Protein AF-A0A432HFD7-F1 (afdb_monomer_lite)

Sequence (162 aa):
MSRIAGKPQSGYTQLLEGSNLVTARTVDVDCHHKHCYHIAKAIRGMNAAAAVEYLEEVIAKKRAIPYTRRSRRGRGGNTMAGHRKGKMGPGRYPSKASKEFVKLINSAMDNARQRFDTPTEFIDESFSSRDAEARLRQMRRAGRRKKIDKTEIDRLAAALLV

pLDDT: mean 75.6, std 15.95, range [34.91, 96.94]

Structure (mmCIF, N/CA/C/O backbone):
data_AF-A0A432HFD7-F1
#
_entry.id   AF-A0A432HFD7-F1
#
loop_
_atom_site.group_PDB
_atom_site.id
_atom_site.type_symbol
_atom_site.label_atom_id
_atom_site.label_alt_id
_atom_site.label_comp_id
_atom_site.label_asym_id
_atom_site.label_entity_id
_atom_site.label_seq_id
_atom_site.pdbx_PDB_ins_code
_atom_site.Cartn_x
_atom_site.Cartn_y
_atom_site.Cartn_z
_atom_site.occupancy
_atom_site.B_iso_or_equiv
_atom_site.auth_seq_id
_atom_site.auth_comp_id
_atom_site.auth_asym_id
_atom_site.auth_atom_id
_atom_site.pdbx_PDB_model_num
ATOM 1 N N . MET A 1 1 ? 1.594 -11.648 20.851 1.00 48.06 1 MET A N 1
ATOM 2 C CA . MET A 1 1 ? 1.945 -10.335 21.442 1.00 48.06 1 MET A CA 1
ATOM 3 C C . MET A 1 1 ? 0.771 -9.382 21.278 1.00 48.06 1 MET A C 1
ATOM 5 O O . MET A 1 1 ? 0.357 -9.149 20.146 1.00 48.06 1 MET A O 1
ATOM 9 N N . SER A 1 2 ? 0.208 -8.867 22.371 1.00 51.91 2 SER A N 1
ATOM 10 C CA . SER A 1 2 ? -0.873 -7.874 22.330 1.00 51.91 2 SER A CA 1
ATOM 11 C C . SER A 1 2 ? -0.315 -6.509 21.915 1.00 51.91 2 SER A C 1
ATOM 13 O O . SE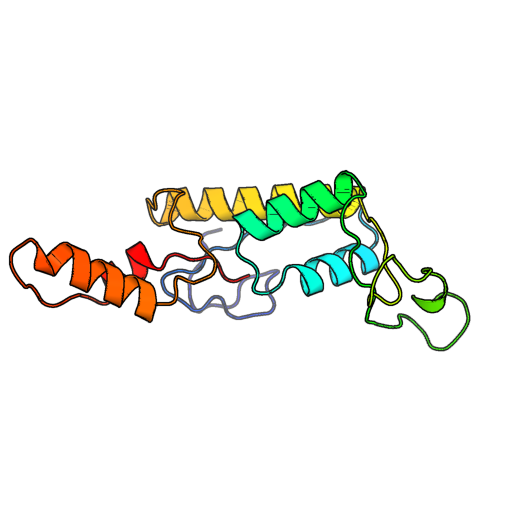R A 1 2 ? 0.565 -5.968 22.581 1.00 51.91 2 SER A O 1
ATOM 15 N N . ARG A 1 3 ? -0.801 -5.956 20.800 1.00 61.06 3 ARG A N 1
ATOM 16 C CA . ARG A 1 3 ? -0.379 -4.638 20.297 1.00 61.06 3 ARG A CA 1
ATOM 17 C C . ARG A 1 3 ? -1.045 -3.549 21.147 1.00 61.06 3 ARG A C 1
ATOM 19 O O . ARG A 1 3 ? -2.260 -3.395 21.066 1.00 61.06 3 ARG A O 1
ATOM 26 N N . ILE A 1 4 ? -0.268 -2.829 21.958 1.00 62.91 4 ILE A N 1
ATOM 27 C CA . ILE A 1 4 ? -0.750 -1.725 22.809 1.00 62.91 4 ILE A CA 1
ATOM 28 C C . ILE A 1 4 ? -0.601 -0.409 22.035 1.00 62.91 4 ILE A C 1
ATOM 30 O O . ILE A 1 4 ? 0.500 -0.092 21.580 1.00 62.91 4 ILE A O 1
ATOM 34 N N . ALA A 1 5 ? -1.695 0.342 21.886 1.00 63.06 5 ALA A N 1
ATOM 35 C CA . ALA A 1 5 ? -1.689 1.661 21.251 1.00 63.06 5 ALA A CA 1
ATOM 36 C C . ALA A 1 5 ? -0.834 2.661 22.052 1.00 63.06 5 ALA A C 1
ATOM 38 O O . ALA A 1 5 ? -0.786 2.595 23.281 1.00 63.06 5 ALA A O 1
ATOM 39 N N . GLY A 1 6 ? -0.135 3.568 21.365 1.00 65.38 6 GLY A N 1
ATOM 40 C CA . GLY A 1 6 ? 0.693 4.605 22.001 1.00 65.38 6 GLY A CA 1
ATOM 41 C C . GLY A 1 6 ? 2.024 4.129 22.604 1.00 65.38 6 GLY A C 1
ATOM 42 O O . GLY A 1 6 ? 2.764 4.939 23.151 1.00 65.38 6 GLY A O 1
ATOM 43 N N . LYS A 1 7 ? 2.372 2.839 22.497 1.00 72.62 7 LYS A N 1
ATOM 44 C CA . LYS A 1 7 ? 3.712 2.330 22.839 1.00 72.62 7 LYS A CA 1
ATOM 45 C C . LYS A 1 7 ? 4.499 1.986 21.570 1.00 72.62 7 LYS A C 1
ATOM 47 O O . LYS A 1 7 ? 3.892 1.476 20.623 1.00 72.62 7 LYS A O 1
ATOM 52 N N . PRO A 1 8 ? 5.832 2.190 21.545 1.00 73.00 8 PRO A N 1
ATOM 53 C CA . PRO A 1 8 ? 6.678 1.686 20.468 1.00 73.00 8 PRO A CA 1
ATOM 54 C C . PRO A 1 8 ? 6.459 0.183 20.282 1.00 73.00 8 PRO A C 1
ATOM 56 O O . PRO A 1 8 ? 6.459 -0.578 21.251 1.00 73.00 8 PRO A O 1
ATOM 59 N N . GLN A 1 9 ? 6.257 -0.248 19.039 1.00 75.81 9 GLN A N 1
ATOM 60 C CA . GLN A 1 9 ? 6.095 -1.659 18.703 1.00 75.81 9 GLN A CA 1
ATOM 61 C C . GLN A 1 9 ? 7.313 -2.144 17.927 1.00 75.81 9 GLN A C 1
ATOM 63 O O . GLN A 1 9 ? 7.756 -1.495 16.979 1.00 75.81 9 GLN A O 1
ATOM 68 N N . SER A 1 10 ? 7.833 -3.314 18.304 1.00 76.19 10 SER A N 1
ATOM 69 C CA . SER A 1 10 ? 8.959 -3.925 17.597 1.00 76.19 10 SER A CA 1
ATOM 70 C C . SER A 1 10 ? 8.626 -4.108 16.112 1.00 76.19 10 SER A C 1
ATOM 72 O O . SER A 1 10 ? 7.578 -4.651 15.753 1.00 76.19 10 SER A O 1
ATOM 74 N N . GLY A 1 11 ? 9.517 -3.626 15.244 1.00 76.75 11 GLY A N 1
ATOM 75 C CA . GLY A 1 11 ? 9.369 -3.710 13.792 1.00 76.75 11 GLY A CA 1
ATOM 76 C C . GLY A 1 11 ? 8.577 -2.578 13.131 1.00 76.75 11 GLY A C 1
ATOM 77 O O . GLY A 1 11 ? 8.480 -2.592 11.905 1.00 76.75 11 GLY A O 1
ATOM 78 N N . TYR A 1 12 ? 8.058 -1.605 13.887 1.00 81.19 12 TYR A N 1
ATOM 79 C CA . TYR A 1 12 ? 7.483 -0.368 13.351 1.00 81.19 12 TYR A CA 1
ATOM 80 C C . TYR A 1 12 ? 8.339 0.828 13.764 1.00 81.19 12 TYR A C 1
ATOM 82 O O . TYR A 1 12 ? 8.798 0.916 14.899 1.00 81.19 12 TYR A O 1
ATOM 90 N N . THR A 1 13 ? 8.570 1.747 12.829 1.00 80.50 13 THR A N 1
ATOM 91 C CA . THR A 1 13 ? 9.385 2.948 13.071 1.00 80.50 13 THR A CA 1
ATOM 92 C C . THR A 1 13 ? 8.566 4.132 13.575 1.00 80.50 13 THR A C 1
ATOM 94 O O . THR A 1 13 ? 9.118 5.012 14.226 1.00 80.50 13 THR A O 1
ATOM 97 N N . GLN A 1 14 ? 7.268 4.166 13.273 1.00 78.12 14 GLN A N 1
ATOM 98 C CA . GLN A 1 14 ? 6.344 5.196 13.741 1.00 78.12 14 GLN A CA 1
ATOM 99 C C . GLN A 1 14 ? 5.575 4.706 14.967 1.00 78.12 14 GLN A C 1
ATOM 101 O O . GLN A 1 14 ? 5.280 3.513 15.092 1.00 78.12 14 GLN A O 1
ATOM 106 N N . LEU A 1 15 ? 5.245 5.636 15.862 1.00 75.44 15 LEU A N 1
ATOM 107 C CA . LEU A 1 15 ? 4.357 5.355 16.981 1.00 75.44 15 LEU A CA 1
ATOM 108 C C . LEU A 1 15 ? 2.964 5.030 16.440 1.00 75.44 15 LEU A C 1
ATOM 110 O O . LEU A 1 15 ? 2.435 5.723 15.573 1.00 75.44 15 LEU A O 1
ATOM 114 N N . LEU A 1 16 ? 2.389 3.937 16.936 1.00 74.44 16 LEU A N 1
ATOM 115 C CA . LEU A 1 16 ? 1.055 3.497 16.549 1.00 74.44 16 LEU A CA 1
ATOM 116 C C . LEU A 1 16 ? 0.019 4.271 17.370 1.00 74.44 16 LEU A C 1
ATOM 118 O O . LEU A 1 16 ? -0.516 3.768 18.364 1.00 74.44 16 LEU A O 1
ATOM 122 N N . GLU A 1 17 ? -0.196 5.521 16.977 1.00 67.12 17 GLU A N 1
ATOM 123 C CA . GLU A 1 17 ? -1.127 6.458 17.599 1.00 67.12 17 GLU A CA 1
ATOM 124 C C . GLU A 1 17 ? -2.388 6.593 16.735 1.00 67.12 17 GLU A C 1
ATOM 126 O O . GLU A 1 17 ? -2.306 6.734 15.518 1.00 67.12 17 GLU A O 1
ATOM 131 N N . GLY A 1 18 ? -3.566 6.525 17.359 1.00 62.69 18 GLY A N 1
ATOM 132 C CA . GLY A 1 18 ? -4.855 6.662 16.676 1.00 62.69 18 GLY A CA 1
ATOM 133 C C . GLY A 1 18 ? -5.875 5.607 17.102 1.00 62.69 18 GLY A C 1
ATOM 134 O O . GLY A 1 18 ? -5.542 4.436 17.276 1.00 62.69 18 GLY A O 1
ATOM 135 N N . SER A 1 19 ? -7.132 6.029 17.263 1.00 64.31 19 SER A N 1
ATOM 136 C CA . SER A 1 19 ? -8.263 5.144 17.581 1.00 64.31 19 SER A CA 1
ATOM 137 C C . SER A 1 19 ? -8.570 4.165 16.446 1.00 64.31 19 SER A C 1
ATOM 139 O O . SER A 1 19 ? -8.892 3.010 16.708 1.00 64.31 19 SER A O 1
ATOM 141 N N . ASN A 1 20 ? -8.393 4.604 15.197 1.00 68.06 20 ASN A N 1
ATOM 142 C CA . ASN A 1 20 ? -8.767 3.864 13.988 1.00 68.06 20 ASN A CA 1
ATOM 143 C C . ASN A 1 20 ? -7.545 3.385 13.200 1.00 68.06 20 ASN A C 1
ATOM 145 O O . ASN A 1 20 ? -7.493 3.478 11.975 1.00 68.06 20 ASN A O 1
ATOM 149 N N . LEU A 1 21 ? -6.518 2.928 13.912 1.00 70.25 21 LEU A N 1
ATOM 150 C CA . LEU A 1 21 ? -5.286 2.464 13.293 1.00 70.25 21 LEU A CA 1
ATOM 151 C C . LEU A 1 21 ? -5.293 0.943 13.135 1.00 70.25 21 LEU A C 1
ATOM 153 O O . LEU A 1 21 ? -5.511 0.187 14.089 1.00 70.25 21 LEU A O 1
ATOM 157 N N . VAL A 1 22 ? -4.962 0.491 11.929 1.00 78.62 22 VAL A N 1
ATOM 158 C CA . VAL A 1 22 ? -4.753 -0.922 11.616 1.00 78.62 22 VAL A CA 1
ATOM 159 C C . VAL A 1 22 ? -3.343 -1.109 11.098 1.00 78.62 22 VAL A C 1
ATOM 161 O O . VAL A 1 22 ? -2.798 -0.264 10.396 1.00 78.62 22 VAL A O 1
ATOM 164 N N . THR A 1 23 ? -2.735 -2.231 11.468 1.00 79.25 23 THR A N 1
ATOM 165 C CA . THR A 1 23 ? -1.360 -2.539 11.094 1.00 79.25 23 THR A CA 1
ATOM 166 C C . THR A 1 23 ? -1.239 -3.937 10.523 1.00 79.25 23 THR A C 1
ATOM 168 O O . THR A 1 23 ? -1.811 -4.901 11.043 1.00 79.25 23 THR A O 1
ATOM 171 N N . ALA A 1 24 ? -0.431 -4.048 9.477 1.00 86.44 24 ALA A N 1
ATOM 172 C CA . ALA A 1 24 ? 0.014 -5.301 8.898 1.00 86.44 24 ALA A CA 1
ATOM 173 C C . ALA A 1 24 ? 1.512 -5.200 8.594 1.00 86.44 24 ALA A C 1
ATOM 175 O O . ALA A 1 24 ? 2.031 -4.120 8.303 1.00 86.44 24 ALA A O 1
ATOM 176 N N . ARG A 1 25 ? 2.217 -6.328 8.683 1.00 87.50 25 ARG A N 1
ATOM 177 C CA . ARG A 1 25 ? 3.654 -6.410 8.413 1.00 87.50 25 ARG A CA 1
ATOM 178 C C . ARG A 1 25 ? 3.979 -7.764 7.81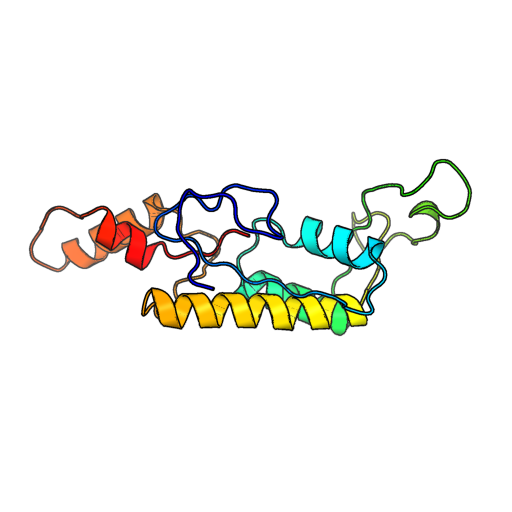3 1.00 87.50 25 ARG A C 1
ATOM 180 O O . ARG A 1 25 ? 3.573 -8.782 8.367 1.00 87.50 25 ARG A O 1
ATOM 187 N N . THR A 1 26 ? 4.796 -7.753 6.769 1.00 88.94 26 THR A N 1
ATOM 188 C CA . THR A 1 26 ? 5.433 -8.950 6.215 1.00 88.94 26 THR A CA 1
ATOM 189 C C . THR A 1 26 ? 6.940 -8.849 6.434 1.00 88.94 26 THR A C 1
ATOM 191 O O . THR A 1 26 ? 7.507 -7.758 6.355 1.00 88.94 26 THR A O 1
ATOM 194 N N . VAL A 1 27 ? 7.585 -9.970 6.741 1.00 89.62 27 VAL A N 1
ATOM 195 C CA . VAL A 1 27 ? 9.040 -10.087 6.926 1.00 89.62 27 VAL A CA 1
ATOM 196 C C . VAL A 1 27 ? 9.594 -11.173 6.016 1.00 89.62 27 VAL A C 1
ATOM 198 O O . VAL A 1 27 ? 8.828 -12.000 5.532 1.00 89.62 27 VAL A O 1
ATOM 201 N N . ASP A 1 28 ? 10.901 -11.123 5.757 1.00 90.50 28 ASP A N 1
ATOM 202 C CA . ASP A 1 28 ? 11.641 -12.141 4.996 1.00 90.50 28 ASP A CA 1
ATOM 203 C C . ASP A 1 28 ? 11.061 -12.434 3.603 1.00 90.50 28 ASP A C 1
ATOM 205 O O . ASP A 1 28 ? 11.114 -13.545 3.080 1.00 90.50 28 ASP A O 1
ATOM 209 N N . VAL A 1 29 ? 10.512 -11.393 2.972 1.00 92.31 29 VAL A N 1
ATOM 210 C CA . VAL A 1 29 ? 9.990 -11.470 1.609 1.00 92.31 29 VAL A CA 1
ATOM 211 C C . VAL A 1 29 ? 11.146 -11.450 0.619 1.00 92.31 29 VAL A C 1
ATOM 213 O O . VAL A 1 29 ? 11.943 -10.511 0.595 1.00 92.31 29 VAL A O 1
ATOM 216 N N . ASP A 1 30 ? 11.167 -12.429 -0.280 1.00 93.06 30 ASP A N 1
ATOM 217 C CA . ASP A 1 30 ? 12.091 -12.480 -1.411 1.00 93.06 30 ASP A CA 1
ATOM 218 C C . ASP A 1 30 ? 11.688 -11.461 -2.506 1.00 93.06 30 ASP A C 1
ATOM 220 O O . ASP A 1 30 ? 11.240 -11.799 -3.607 1.00 93.06 30 ASP A O 1
ATOM 224 N N . CYS A 1 31 ? 11.794 -10.166 -2.189 1.00 89.38 31 CYS A N 1
ATOM 225 C CA . CYS A 1 31 ? 11.632 -9.052 -3.120 1.00 89.38 31 CYS A CA 1
ATOM 226 C C . CYS A 1 31 ? 12.877 -8.167 -3.130 1.00 89.38 31 CYS A C 1
ATOM 228 O O . CYS A 1 31 ? 13.449 -7.832 -2.093 1.00 89.38 31 CYS A O 1
ATOM 230 N N . HIS A 1 32 ? 13.266 -7.678 -4.310 1.00 88.56 32 HIS A N 1
ATOM 231 C CA . HIS A 1 32 ? 14.309 -6.663 -4.366 1.00 88.56 32 HIS A CA 1
ATOM 232 C C . HIS A 1 32 ? 13.798 -5.368 -3.709 1.00 88.56 32 HIS A C 1
ATOM 234 O O . HIS A 1 32 ? 12.893 -4.706 -4.223 1.00 88.56 32 HIS A O 1
ATOM 240 N N . HIS A 1 33 ? 14.450 -4.944 -2.625 1.00 85.94 33 HIS A N 1
ATOM 241 C CA . HIS A 1 33 ? 14.042 -3.814 -1.778 1.00 85.94 33 HIS A CA 1
ATOM 242 C C . HIS A 1 33 ? 13.710 -2.511 -2.546 1.00 85.94 33 HIS A C 1
ATOM 244 O O . HIS A 1 33 ? 12.764 -1.806 -2.205 1.00 85.94 33 HIS A O 1
ATOM 250 N N . LYS A 1 34 ? 14.442 -2.188 -3.626 1.00 86.56 34 LYS A N 1
ATOM 251 C CA . LYS A 1 34 ? 14.151 -1.036 -4.512 1.00 86.56 34 LYS A CA 1
ATOM 252 C C . LYS A 1 34 ? 12.741 -1.057 -5.116 1.00 86.56 34 LYS A C 1
ATOM 254 O O . LYS A 1 34 ? 12.120 -0.002 -5.215 1.00 86.56 34 LYS A O 1
ATOM 259 N N . HIS A 1 35 ? 12.242 -2.220 -5.534 1.00 90.38 35 HIS A N 1
ATOM 260 C CA . HIS A 1 35 ? 10.880 -2.347 -6.058 1.00 90.38 35 HIS A CA 1
ATOM 261 C C . HIS A 1 35 ? 9.865 -2.065 -4.958 1.00 90.38 35 HIS A C 1
ATOM 263 O O . HIS A 1 35 ? 8.968 -1.248 -5.146 1.00 90.38 35 HIS A O 1
ATOM 269 N N . CYS A 1 36 ? 10.095 -2.670 -3.796 1.00 91.25 36 CYS A N 1
ATOM 270 C CA . CYS A 1 36 ? 9.256 -2.530 -2.618 1.00 91.25 36 CYS A CA 1
ATOM 271 C C . CYS A 1 36 ? 9.199 -1.054 -2.142 1.00 91.25 36 CYS A C 1
ATOM 273 O O . CYS A 1 36 ? 8.117 -0.542 -1.870 1.00 91.25 36 CYS A O 1
ATOM 275 N N . TYR A 1 37 ? 10.305 -0.298 -2.211 1.00 90.06 37 TYR A N 1
ATOM 276 C CA . TYR A 1 37 ? 10.317 1.153 -1.951 1.00 90.06 37 TYR A CA 1
ATOM 277 C C . TYR A 1 37 ? 9.460 1.968 -2.935 1.00 90.06 37 TYR A C 1
ATOM 279 O O . TYR A 1 37 ? 8.710 2.851 -2.522 1.00 90.06 37 TYR A O 1
ATOM 287 N N . HIS A 1 38 ? 9.588 1.715 -4.242 1.00 90.81 38 HIS A N 1
ATOM 288 C CA . HIS A 1 38 ? 8.842 2.477 -5.249 1.00 90.81 38 HIS A CA 1
ATOM 289 C C . HIS A 1 38 ? 7.350 2.170 -5.225 1.00 90.81 38 HIS A C 1
ATOM 291 O O . HIS A 1 38 ? 6.560 3.096 -5.380 1.00 90.81 38 HIS A O 1
ATOM 297 N N . ILE A 1 39 ? 6.981 0.912 -4.975 1.00 93.38 39 ILE A N 1
ATOM 298 C CA . ILE A 1 39 ? 5.591 0.522 -4.738 1.00 93.38 39 ILE A CA 1
ATOM 299 C C . ILE A 1 39 ? 5.046 1.271 -3.524 1.00 93.38 39 ILE A C 1
ATOM 301 O O . ILE A 1 39 ? 4.084 2.012 -3.673 1.00 93.38 39 ILE A O 1
ATOM 305 N N . ALA A 1 40 ? 5.709 1.161 -2.367 1.00 90.94 40 ALA A N 1
ATOM 306 C CA . ALA A 1 40 ? 5.267 1.811 -1.134 1.00 90.94 40 ALA A CA 1
ATOM 307 C C . ALA A 1 40 ? 5.119 3.331 -1.291 1.00 90.94 40 ALA A C 1
ATOM 309 O O . ALA A 1 40 ? 4.203 3.927 -0.740 1.00 90.94 40 ALA A O 1
ATOM 310 N N . LYS A 1 41 ? 6.005 3.975 -2.062 1.00 89.94 41 LYS A N 1
ATOM 311 C CA . LYS A 1 41 ? 5.891 5.406 -2.363 1.00 89.94 41 LYS A CA 1
ATOM 312 C C . LYS A 1 41 ? 4.714 5.720 -3.291 1.00 89.94 41 LYS A C 1
ATOM 314 O O . LYS A 1 41 ? 4.109 6.770 -3.123 1.00 89.94 41 LYS A O 1
ATOM 319 N N . ALA A 1 42 ? 4.442 4.868 -4.277 1.00 91.31 42 ALA A N 1
ATOM 320 C CA . ALA A 1 42 ? 3.367 5.081 -5.241 1.00 91.31 42 ALA A CA 1
ATOM 321 C C . ALA A 1 42 ? 1.984 4.916 -4.605 1.00 91.31 42 ALA A C 1
ATOM 323 O O . ALA A 1 42 ? 1.104 5.705 -4.913 1.00 91.31 42 ALA A O 1
ATOM 324 N N . ILE A 1 43 ? 1.818 3.939 -3.709 1.00 90.00 43 ILE A N 1
ATOM 325 C CA . ILE A 1 43 ? 0.530 3.648 -3.060 1.00 90.00 43 ILE A CA 1
ATOM 326 C C . ILE A 1 43 ? 0.274 4.463 -1.787 1.00 90.00 43 ILE A C 1
ATOM 328 O O . ILE A 1 43 ? -0.811 4.386 -1.225 1.00 90.00 43 ILE A O 1
ATOM 332 N N . ARG A 1 44 ? 1.264 5.218 -1.297 1.00 84.38 44 ARG A N 1
ATOM 333 C CA . ARG A 1 44 ? 1.121 6.015 -0.072 1.00 84.38 44 ARG A CA 1
ATOM 334 C C . ARG A 1 44 ? -0.003 7.033 -0.231 1.00 84.38 44 ARG A C 1
ATOM 336 O O . ARG A 1 44 ? 0.029 7.831 -1.168 1.00 84.38 44 ARG A O 1
ATOM 343 N N . GLY A 1 45 ? -0.933 7.045 0.719 1.00 79.12 45 GLY A N 1
ATOM 344 C CA . GLY A 1 45 ? -2.099 7.927 0.689 1.00 79.12 45 GLY A CA 1
ATOM 345 C C . GLY A 1 45 ? -3.176 7.525 -0.321 1.00 79.12 45 GLY A C 1
ATOM 346 O O . GLY A 1 45 ? -4.167 8.238 -0.440 1.00 79.12 45 GLY A O 1
ATOM 347 N N . MET A 1 46 ? -3.008 6.406 -1.034 1.00 81.69 46 MET A N 1
ATOM 348 C CA . MET A 1 46 ? -4.105 5.798 -1.778 1.00 81.69 46 MET A CA 1
ATOM 349 C C . MET A 1 46 ? -5.028 5.053 -0.820 1.00 81.69 46 MET A C 1
ATOM 351 O O . MET A 1 46 ? -4.618 4.538 0.220 1.00 81.69 46 MET A O 1
ATOM 355 N N . ASN A 1 47 ? -6.277 4.942 -1.237 1.00 80.00 47 ASN A N 1
ATOM 356 C CA . ASN A 1 47 ? -7.232 4.015 -0.667 1.00 80.00 47 ASN A CA 1
ATOM 357 C C . ASN A 1 47 ? -6.759 2.560 -0.860 1.00 80.00 47 ASN A C 1
ATOM 359 O O . ASN A 1 47 ? -6.203 2.228 -1.905 1.00 80.00 47 ASN A O 1
ATOM 363 N N . ALA A 1 48 ? -7.007 1.684 0.118 1.00 82.50 48 ALA A N 1
ATOM 364 C CA . ALA A 1 48 ? -6.676 0.264 0.036 1.00 82.50 48 ALA A CA 1
ATOM 365 C C . ALA A 1 48 ? -7.247 -0.426 -1.220 1.00 82.50 48 ALA A C 1
ATOM 367 O O . ALA A 1 48 ? -6.507 -1.144 -1.891 1.00 82.50 48 ALA A O 1
ATOM 368 N N . ALA A 1 49 ? -8.513 -0.180 -1.578 1.00 84.44 49 ALA A N 1
ATOM 369 C CA . ALA A 1 49 ? -9.139 -0.788 -2.757 1.00 84.44 49 ALA A CA 1
ATOM 370 C C . ALA A 1 49 ? -8.489 -0.295 -4.061 1.00 84.44 49 ALA A C 1
ATOM 372 O O . ALA A 1 49 ? -8.045 -1.102 -4.878 1.00 84.44 49 ALA A O 1
ATOM 373 N N . ALA A 1 50 ? -8.328 1.025 -4.198 1.00 84.56 50 ALA A N 1
ATOM 374 C CA . ALA A 1 50 ? -7.654 1.638 -5.343 1.00 84.56 50 ALA A CA 1
ATOM 375 C C . ALA A 1 50 ? -6.181 1.206 -5.450 1.00 84.56 50 ALA A C 1
ATOM 377 O O . ALA A 1 50 ? -5.656 1.003 -6.544 1.00 84.56 50 ALA A O 1
ATOM 378 N N . ALA A 1 51 ? -5.498 1.023 -4.317 1.00 88.69 51 ALA A N 1
ATOM 379 C CA . ALA A 1 51 ? -4.131 0.525 -4.278 1.00 88.69 51 ALA A CA 1
ATOM 380 C C . ALA A 1 51 ? -4.046 -0.930 -4.760 1.00 88.69 51 ALA A C 1
ATOM 382 O O . ALA A 1 51 ? -3.121 -1.259 -5.503 1.00 88.69 51 ALA A O 1
ATOM 383 N N . VAL A 1 52 ? -4.992 -1.795 -4.374 1.00 92.12 52 VAL A N 1
ATOM 384 C CA . VAL A 1 52 ? -5.064 -3.176 -4.878 1.00 92.12 52 VAL A CA 1
ATOM 385 C C . VAL A 1 52 ? -5.291 -3.175 -6.386 1.00 92.12 52 VAL A C 1
ATOM 387 O O . VAL A 1 52 ? -4.487 -3.771 -7.102 1.00 92.12 52 VAL A O 1
ATOM 390 N N . GLU A 1 53 ? -6.286 -2.434 -6.878 1.00 94.50 53 GLU A N 1
ATOM 391 C CA . GLU A 1 53 ? -6.570 -2.322 -8.315 1.00 94.50 53 GLU A CA 1
ATOM 392 C C . GLU A 1 53 ? -5.347 -1.804 -9.089 1.00 94.50 53 GLU A C 1
ATOM 394 O O . GLU A 1 53 ? -4.906 -2.411 -10.067 1.00 94.50 53 GLU A O 1
ATOM 399 N N . TYR A 1 54 ? -4.709 -0.738 -8.600 1.00 94.50 54 TYR A N 1
ATOM 400 C CA . TYR A 1 54 ? -3.485 -0.199 -9.188 1.00 94.50 54 TYR A CA 1
ATOM 401 C C . TYR A 1 54 ? -2.368 -1.251 -9.263 1.00 94.50 54 TYR A C 1
ATOM 403 O O . TYR A 1 54 ? -1.669 -1.361 -10.273 1.00 94.50 54 TYR A O 1
ATOM 411 N N . LEU A 1 55 ? -2.179 -2.050 -8.210 1.00 95.44 55 LEU A N 1
ATOM 412 C CA . LEU A 1 55 ? -1.160 -3.099 -8.185 1.00 95.44 55 LEU A CA 1
ATOM 413 C C . LEU A 1 55 ? -1.506 -4.279 -9.097 1.00 95.44 55 LEU A C 1
ATOM 415 O O . LEU A 1 55 ? -0.595 -4.847 -9.707 1.00 95.44 55 LEU A O 1
ATOM 419 N N . GLU A 1 56 ? -2.781 -4.624 -9.244 1.00 96.81 56 GLU A N 1
ATOM 420 C CA . GLU A 1 56 ? -3.256 -5.620 -10.206 1.00 96.81 56 GLU A CA 1
ATOM 421 C C . GLU A 1 56 ? -3.021 -5.162 -11.649 1.00 96.81 56 GLU A C 1
ATOM 423 O O . GLU A 1 56 ? -2.487 -5.919 -12.467 1.00 96.81 56 GLU A O 1
ATOM 428 N N . GLU A 1 57 ? -3.281 -3.892 -11.956 1.00 96.81 57 GLU A N 1
ATOM 429 C CA . GLU A 1 57 ? -2.941 -3.290 -13.247 1.00 96.81 57 GLU A CA 1
ATOM 430 C C . GLU A 1 57 ? -1.431 -3.302 -13.513 1.00 96.81 57 GLU A C 1
ATOM 432 O O . GLU A 1 57 ? -0.999 -3.507 -14.654 1.00 96.81 57 GLU A O 1
ATOM 437 N N . VAL A 1 58 ? -0.606 -3.109 -12.479 1.00 95.94 58 VAL A N 1
ATOM 438 C CA . VAL A 1 58 ? 0.858 -3.220 -12.578 1.00 95.94 58 VAL A CA 1
ATOM 439 C C . VAL A 1 58 ? 1.278 -4.658 -12.879 1.00 95.94 58 VAL A C 1
ATOM 441 O O . VAL A 1 58 ? 2.161 -4.870 -13.717 1.00 95.94 58 VAL A O 1
ATOM 444 N N . ILE A 1 59 ? 0.651 -5.650 -12.241 1.00 96.44 59 ILE A N 1
ATOM 445 C CA . ILE A 1 59 ? 0.892 -7.077 -12.508 1.00 96.44 59 ILE A CA 1
ATOM 446 C C . ILE A 1 59 ? 0.510 -7.415 -13.955 1.00 96.44 59 ILE A C 1
ATOM 448 O O . ILE A 1 59 ? 1.284 -8.081 -14.647 1.00 96.44 59 ILE A O 1
ATOM 452 N N . ALA A 1 60 ? -0.615 -6.880 -14.437 1.00 96.94 60 ALA A N 1
ATOM 453 C CA . ALA A 1 60 ? -1.077 -6.990 -15.821 1.00 96.94 60 ALA A CA 1
ATOM 454 C C . ALA A 1 60 ? -0.277 -6.127 -16.819 1.00 96.94 60 ALA A C 1
ATOM 456 O O . ALA A 1 60 ? -0.578 -6.121 -18.011 1.00 96.94 60 ALA A O 1
ATOM 457 N N . LYS A 1 61 ? 0.745 -5.394 -16.354 1.00 93.81 61 LYS A N 1
ATOM 458 C CA . LYS A 1 61 ? 1.586 -4.477 -17.144 1.00 93.81 61 LYS A CA 1
ATOM 459 C C . LYS A 1 61 ? 0.819 -3.339 -17.837 1.00 93.81 61 LYS A C 1
ATOM 461 O O . LYS A 1 61 ? 1.333 -2.737 -18.779 1.00 93.81 61 LYS A O 1
ATOM 466 N N . LYS A 1 62 ? -0.376 -2.998 -17.350 1.00 93.44 62 LYS A N 1
ATOM 467 C CA . LYS A 1 62 ? -1.207 -1.897 -17.863 1.00 93.44 62 LYS A CA 1
ATOM 468 C C . LYS A 1 62 ? -0.731 -0.547 -17.330 1.00 93.44 62 LYS A C 1
ATOM 470 O O . LYS A 1 62 ? -0.508 0.379 -18.109 1.00 93.44 62 LYS A O 1
ATOM 475 N N . ARG A 1 63 ? -0.481 -0.450 -16.019 1.00 92.44 63 ARG A N 1
ATOM 476 C CA . ARG A 1 63 ? 0.036 0.763 -15.361 1.00 92.44 63 ARG A CA 1
ATOM 477 C C . ARG A 1 63 ? 1.446 0.567 -14.827 1.00 92.44 63 ARG A C 1
ATOM 479 O O . ARG A 1 63 ? 1.759 -0.454 -14.229 1.00 92.44 63 ARG A O 1
ATOM 486 N N . ALA A 1 64 ? 2.328 1.529 -15.086 1.00 92.94 64 ALA A N 1
ATOM 487 C CA . ALA A 1 64 ? 3.711 1.472 -14.624 1.00 92.94 64 ALA A CA 1
ATOM 488 C C . ALA A 1 64 ? 3.871 2.175 -13.273 1.00 92.94 64 ALA A C 1
ATOM 490 O O . ALA A 1 64 ? 3.250 3.207 -13.018 1.00 92.94 64 ALA A O 1
ATOM 491 N N . ILE A 1 65 ? 4.772 1.647 -12.444 1.00 92.12 65 ILE A N 1
ATOM 492 C CA . ILE A 1 65 ? 5.179 2.292 -11.196 1.00 92.12 65 ILE A CA 1
ATOM 493 C C . ILE A 1 65 ? 6.305 3.283 -11.497 1.00 92.12 65 ILE A C 1
ATOM 495 O O . ILE A 1 65 ? 7.294 2.883 -12.127 1.00 92.12 65 ILE A O 1
ATOM 499 N N . PRO A 1 66 ? 6.199 4.546 -11.045 1.00 90.19 66 PRO A N 1
ATOM 500 C CA . PRO A 1 66 ? 7.210 5.571 -11.276 1.00 90.19 66 PRO A CA 1
ATOM 501 C C . PRO A 1 66 ? 8.444 5.370 -10.387 1.00 90.19 66 PRO A C 1
ATOM 503 O O . PRO A 1 66 ? 8.374 5.219 -9.166 1.00 90.19 66 PRO A O 1
ATOM 506 N N . TYR A 1 67 ? 9.623 5.393 -11.003 1.00 87.50 67 TYR A N 1
ATOM 507 C CA . TYR A 1 67 ? 10.904 5.106 -10.353 1.00 87.50 67 TYR A CA 1
ATOM 508 C C . TYR A 1 67 ? 11.642 6.413 -10.050 1.00 87.50 67 TYR A C 1
ATOM 510 O O . TYR A 1 67 ? 12.678 6.717 -10.635 1.00 87.50 67 TYR A O 1
ATOM 518 N N . THR A 1 68 ? 11.119 7.193 -9.099 1.00 78.00 68 THR A N 1
ATOM 519 C CA . THR A 1 68 ? 11.544 8.594 -8.878 1.00 78.00 68 THR A CA 1
ATOM 520 C C . THR A 1 68 ? 12.909 8.771 -8.198 1.00 78.00 68 THR A C 1
ATOM 522 O O . THR A 1 68 ? 13.566 9.788 -8.376 1.00 78.00 68 THR A O 1
ATOM 525 N N . ARG A 1 69 ? 13.334 7.829 -7.348 1.00 68.44 69 ARG A N 1
ATOM 526 C CA . ARG A 1 69 ? 14.560 7.952 -6.534 1.00 68.44 69 ARG A CA 1
ATOM 527 C C . ARG A 1 69 ? 15.749 7.347 -7.267 1.00 68.44 69 ARG A C 1
ATOM 529 O O . ARG A 1 69 ? 15.852 6.132 -7.350 1.00 68.44 69 ARG A O 1
ATOM 536 N N . ARG A 1 70 ? 16.709 8.160 -7.703 1.00 60.94 70 ARG A N 1
ATOM 537 C CA . ARG A 1 70 ? 17.962 7.651 -8.277 1.00 60.94 70 ARG A CA 1
ATOM 538 C C . ARG A 1 70 ? 18.745 6.868 -7.211 1.00 60.94 70 ARG A C 1
ATOM 540 O O . ARG A 1 70 ? 19.217 7.456 -6.247 1.00 60.94 70 ARG A O 1
ATOM 547 N N . SER A 1 71 ? 18.881 5.546 -7.364 1.00 55.81 71 SER A N 1
ATOM 548 C CA . SER A 1 71 ? 19.534 4.730 -6.326 1.00 55.81 71 SER A CA 1
ATOM 549 C C . SER A 1 71 ? 21.046 4.977 -6.181 1.00 55.81 71 SER A C 1
ATOM 551 O O . SER A 1 71 ? 21.581 4.629 -5.137 1.00 55.81 71 SER A O 1
ATOM 553 N N . ARG A 1 72 ? 21.735 5.521 -7.201 1.00 57.22 72 ARG A N 1
ATOM 554 C CA . ARG A 1 72 ? 23.163 5.914 -7.186 1.00 57.22 72 ARG A CA 1
ATOM 555 C C . ARG A 1 72 ? 23.451 7.000 -8.234 1.00 57.22 72 ARG A C 1
ATOM 557 O O . ARG A 1 72 ? 22.797 7.033 -9.277 1.00 57.22 72 ARG A O 1
ATOM 564 N N . ARG A 1 73 ? 24.445 7.861 -7.990 1.00 51.31 73 ARG A N 1
ATOM 565 C CA . ARG A 1 73 ? 25.072 8.714 -9.021 1.00 51.31 73 ARG A CA 1
ATOM 566 C C . ARG A 1 73 ? 25.987 7.794 -9.858 1.00 51.31 73 ARG A C 1
ATOM 568 O O . ARG A 1 73 ? 26.868 7.175 -9.280 1.00 51.31 73 ARG A O 1
ATOM 575 N N . GLY A 1 74 ? 25.731 7.624 -11.162 1.00 59.09 74 GLY A N 1
ATOM 576 C CA . GLY A 1 74 ? 26.499 6.723 -12.052 1.00 59.09 74 GLY A CA 1
ATOM 577 C C . GLY A 1 74 ? 25.696 5.563 -12.678 1.00 59.09 74 GLY A C 1
ATOM 578 O O . GLY A 1 74 ? 24.461 5.540 -12.608 1.00 59.09 74 GLY A O 1
ATOM 579 N N . ARG A 1 75 ? 26.394 4.605 -13.318 1.00 49.62 75 ARG A N 1
ATOM 580 C CA . ARG A 1 75 ? 25.802 3.394 -13.934 1.00 49.62 75 ARG A CA 1
ATOM 581 C C . ARG A 1 75 ? 25.183 2.489 -12.855 1.00 49.62 75 ARG A C 1
ATOM 583 O O . ARG A 1 75 ? 25.814 2.193 -11.848 1.00 49.62 75 ARG A O 1
ATOM 590 N N . GLY A 1 76 ? 23.933 2.058 -13.063 1.00 52.38 76 GLY A N 1
ATOM 591 C CA . GLY A 1 76 ? 23.224 1.113 -12.179 1.00 52.38 76 GLY A CA 1
ATOM 592 C C . GLY A 1 76 ? 22.136 1.707 -11.266 1.00 52.38 76 GLY A C 1
ATOM 593 O O . GLY A 1 76 ? 21.545 0.982 -10.461 1.00 52.38 76 GLY A O 1
ATOM 594 N N . GLY A 1 77 ? 21.843 3.008 -11.375 1.00 56.50 77 GLY A N 1
ATOM 595 C CA . GLY A 1 77 ? 20.643 3.623 -10.792 1.00 56.50 77 GLY A CA 1
ATOM 596 C C . GLY A 1 77 ? 19.395 3.458 -11.674 1.00 56.50 77 GLY A C 1
ATOM 597 O O . GLY A 1 77 ? 19.466 2.926 -12.780 1.00 56.50 77 GLY A O 1
ATOM 598 N N . ASN A 1 78 ? 18.250 3.982 -11.213 1.00 54.81 78 ASN A N 1
ATOM 599 C CA . ASN A 1 78 ? 16.969 4.072 -11.946 1.00 54.81 78 ASN A CA 1
ATOM 600 C C . ASN A 1 78 ? 17.084 4.659 -13.368 1.00 54.81 78 ASN A C 1
ATOM 602 O O . ASN A 1 78 ? 16.150 4.549 -14.149 1.00 54.81 78 ASN A O 1
ATOM 606 N N . THR A 1 79 ? 18.239 5.235 -13.699 1.00 49.78 79 THR A N 1
ATOM 607 C CA . THR A 1 79 ? 18.717 5.655 -15.017 1.00 49.78 79 THR A CA 1
ATOM 608 C C . THR A 1 79 ? 18.586 4.589 -16.115 1.00 49.78 79 THR A C 1
ATOM 610 O O . THR A 1 79 ? 18.513 4.951 -17.278 1.00 49.78 79 THR A O 1
ATOM 613 N N . MET A 1 80 ? 18.530 3.292 -15.775 1.00 57.50 80 MET A N 1
ATOM 614 C CA . MET A 1 80 ? 18.310 2.208 -16.756 1.00 57.50 80 MET A CA 1
ATOM 615 C C . MET A 1 80 ? 16.830 1.845 -16.959 1.00 57.50 80 MET A C 1
ATOM 617 O O . MET A 1 80 ? 16.512 0.940 -17.730 1.00 57.50 80 MET A O 1
ATOM 621 N N . ALA A 1 81 ? 15.901 2.454 -16.217 1.00 70.75 81 ALA A N 1
ATOM 622 C CA . ALA A 1 81 ? 14.482 2.278 -16.489 1.00 70.75 81 ALA A CA 1
ATOM 623 C C . ALA A 1 81 ? 14.083 3.249 -17.603 1.00 70.75 81 ALA A C 1
ATOM 625 O O . ALA A 1 81 ? 14.157 4.461 -17.424 1.00 70.75 81 ALA A O 1
ATOM 626 N N . GLY A 1 82 ? 13.668 2.701 -18.745 1.00 74.69 82 GLY A N 1
ATOM 627 C CA . GLY A 1 82 ? 13.153 3.502 -19.848 1.00 74.69 82 GLY A CA 1
ATOM 628 C C . GLY A 1 82 ? 11.929 4.317 -19.432 1.00 74.69 82 GLY A C 1
ATOM 629 O O . GLY A 1 82 ? 11.186 3.938 -18.514 1.00 74.69 82 GLY A O 1
ATOM 630 N N . HIS A 1 83 ? 11.730 5.437 -20.123 1.00 82.94 83 HIS A N 1
ATOM 631 C CA . HIS A 1 83 ? 10.505 6.215 -20.009 1.00 82.94 83 HIS A CA 1
ATOM 632 C C . HIS A 1 83 ? 9.294 5.364 -20.393 1.00 82.94 83 HIS A C 1
ATOM 634 O O . HIS A 1 83 ? 9.397 4.397 -21.156 1.00 82.94 83 HIS A O 1
ATOM 640 N N . ARG A 1 84 ? 8.140 5.700 -19.824 1.00 84.94 84 ARG A N 1
ATOM 641 C CA . ARG A 1 84 ? 6.880 5.011 -20.102 1.00 84.94 84 ARG A CA 1
ATOM 642 C C . ARG A 1 84 ? 5.929 5.941 -20.837 1.00 84.94 84 ARG A C 1
ATOM 644 O O . ARG A 1 84 ? 6.151 7.142 -20.918 1.00 84.94 84 ARG A O 1
ATOM 651 N N . LYS A 1 85 ? 4.888 5.353 -21.426 1.00 77.25 85 LYS A N 1
ATOM 652 C CA . LYS A 1 85 ? 3.907 6.083 -22.231 1.00 77.25 85 LYS A CA 1
ATOM 653 C C . LYS A 1 85 ? 3.294 7.235 -21.420 1.00 77.25 85 LYS A C 1
ATOM 655 O O . LYS A 1 85 ? 2.934 7.053 -20.258 1.00 77.25 85 LYS A O 1
ATOM 660 N N . GLY A 1 86 ? 3.147 8.397 -22.058 1.00 81.62 86 GLY A N 1
ATOM 661 C CA . GLY A 1 86 ? 2.577 9.609 -21.461 1.00 81.62 86 GLY A CA 1
ATOM 662 C C . GLY A 1 86 ? 3.629 10.532 -20.839 1.00 81.62 86 GLY A C 1
ATOM 663 O O . GLY A 1 86 ? 4.800 10.487 -21.196 1.00 81.62 86 GLY A O 1
ATOM 664 N N . LYS A 1 87 ? 3.214 11.369 -19.880 1.00 80.12 87 LYS A N 1
ATOM 665 C CA . LYS A 1 87 ? 4.094 12.309 -19.149 1.00 80.12 87 LYS A CA 1
ATOM 666 C C . LYS A 1 87 ? 4.970 11.619 -18.084 1.00 80.12 87 LYS A C 1
ATOM 668 O O . LYS A 1 87 ? 5.489 12.272 -17.182 1.00 80.12 87 LYS A O 1
ATOM 673 N N . MET A 1 88 ? 5.089 10.292 -18.140 1.00 81.88 88 MET A N 1
ATOM 674 C CA . MET A 1 88 ? 5.779 9.496 -17.132 1.00 81.88 88 MET A CA 1
ATOM 675 C C . MET A 1 88 ? 7.249 9.317 -17.508 1.00 81.88 88 MET A C 1
ATOM 677 O O . MET A 1 88 ? 7.577 8.815 -18.580 1.00 81.88 88 MET A O 1
ATOM 681 N N . GLY A 1 89 ? 8.138 9.686 -16.586 1.00 83.25 89 GLY A N 1
ATOM 682 C CA . GLY A 1 89 ? 9.567 9.402 -16.701 1.00 83.25 89 GLY A CA 1
ATOM 683 C C . GLY A 1 89 ? 9.886 7.906 -16.504 1.00 83.25 89 GLY A C 1
ATOM 684 O O . GLY A 1 89 ? 9.141 7.038 -16.961 1.00 83.25 89 GLY A O 1
ATOM 685 N N . PRO A 1 90 ? 10.993 7.550 -15.831 1.00 87.25 90 PRO A N 1
ATOM 686 C CA . PRO A 1 90 ? 11.390 6.153 -15.663 1.00 87.25 90 PRO A CA 1
ATOM 687 C C . PRO A 1 90 ? 10.327 5.351 -14.900 1.00 87.25 90 PRO A C 1
ATOM 689 O O . PRO A 1 90 ? 9.911 5.743 -13.806 1.00 87.25 90 PRO A O 1
ATOM 692 N N . GLY A 1 91 ? 9.931 4.194 -15.438 1.00 89.44 91 GLY A N 1
ATOM 693 C CA . GLY A 1 91 ? 8.937 3.327 -14.798 1.00 89.44 91 GLY A CA 1
ATOM 694 C C . GLY A 1 91 ? 9.103 1.837 -15.099 1.00 89.44 91 GLY A C 1
ATOM 695 O O . GLY A 1 91 ? 9.651 1.435 -16.133 1.00 89.44 91 GLY A O 1
ATOM 696 N N . ARG A 1 92 ? 8.628 0.981 -14.189 1.00 90.62 92 ARG A N 1
ATOM 697 C CA . ARG A 1 92 ? 8.673 -0.490 -14.323 1.00 90.62 92 ARG A CA 1
ATOM 698 C C . ARG A 1 92 ? 7.396 -1.155 -13.804 1.00 90.62 92 ARG A C 1
ATOM 700 O O . ARG A 1 92 ? 6.588 -0.522 -13.136 1.00 90.62 92 ARG A O 1
ATOM 707 N N . TYR A 1 93 ? 7.286 -2.455 -14.078 1.00 93.62 93 TYR A N 1
ATOM 708 C CA . TYR A 1 93 ? 6.188 -3.329 -13.660 1.00 93.62 93 TYR A CA 1
ATOM 709 C C . TYR A 1 93 ? 6.710 -4.446 -12.734 1.00 93.62 93 TYR A C 1
ATOM 711 O O . TYR A 1 93 ? 6.974 -5.557 -13.199 1.00 93.62 93 TYR A O 1
ATOM 719 N N . PRO A 1 94 ? 6.985 -4.160 -11.448 1.00 93.75 94 PRO A N 1
ATOM 720 C CA . PRO A 1 94 ? 7.555 -5.138 -10.520 1.00 93.75 94 PRO A CA 1
ATOM 721 C C . PRO A 1 94 ? 6.509 -6.156 -10.028 1.00 93.75 94 PRO A C 1
ATOM 723 O O . PRO A 1 94 ? 6.086 -6.113 -8.878 1.00 93.75 94 PRO A O 1
ATOM 726 N N . SER A 1 95 ? 6.129 -7.110 -10.880 1.00 95.38 95 SER A N 1
ATOM 727 C CA . SER A 1 95 ? 5.046 -8.072 -10.612 1.00 95.38 95 SER A CA 1
ATOM 728 C C . SER A 1 95 ? 5.209 -8.867 -9.308 1.00 95.38 95 SER A C 1
ATOM 730 O O . SER A 1 95 ? 4.251 -8.973 -8.547 1.00 95.38 95 SER A O 1
ATOM 732 N N . LYS A 1 96 ? 6.408 -9.396 -9.014 1.00 95.25 96 LYS A N 1
ATOM 733 C CA . LYS A 1 96 ? 6.674 -10.183 -7.791 1.00 95.25 96 LYS A CA 1
ATOM 734 C C . LYS A 1 96 ? 6.406 -9.368 -6.525 1.00 95.25 96 LYS A C 1
ATOM 736 O O . LYS A 1 96 ? 5.698 -9.824 -5.641 1.00 95.25 96 LYS A O 1
ATOM 741 N N . ALA A 1 97 ? 6.932 -8.145 -6.470 1.00 95.00 97 ALA A N 1
ATOM 742 C CA . ALA A 1 97 ? 6.734 -7.269 -5.324 1.00 95.00 97 ALA A CA 1
ATOM 743 C C . ALA A 1 97 ? 5.277 -6.793 -5.229 1.00 95.00 97 ALA A C 1
ATOM 745 O O . ALA A 1 97 ? 4.710 -6.826 -4.145 1.00 95.00 97 ALA A O 1
ATOM 746 N N . SER A 1 98 ? 4.639 -6.428 -6.347 1.00 96.50 98 SER A N 1
ATOM 747 C CA . SER A 1 98 ? 3.229 -6.015 -6.354 1.00 96.50 98 SER A CA 1
ATOM 748 C C . SER A 1 98 ? 2.300 -7.087 -5.773 1.00 96.50 98 SER A C 1
ATOM 750 O O . SER A 1 98 ? 1.439 -6.750 -4.969 1.00 96.50 98 SER A O 1
ATOM 752 N N . LYS A 1 99 ? 2.517 -8.372 -6.091 1.00 96.50 99 LYS A N 1
ATOM 753 C CA . LYS A 1 99 ? 1.742 -9.485 -5.506 1.00 96.50 99 LYS A CA 1
ATOM 754 C C . LYS A 1 99 ? 1.847 -9.538 -3.980 1.00 96.50 99 LYS A C 1
ATOM 756 O O . LYS A 1 99 ? 0.848 -9.760 -3.306 1.00 96.50 99 LYS A O 1
ATOM 761 N N . GLU A 1 100 ? 3.042 -9.321 -3.437 1.00 96.38 100 GLU A N 1
ATOM 762 C CA . GLU A 1 100 ? 3.260 -9.323 -1.986 1.00 96.38 100 GLU A CA 1
ATOM 763 C C . GLU A 1 100 ? 2.614 -8.112 -1.302 1.00 96.38 100 GLU A C 1
ATOM 765 O O . GLU A 1 100 ? 2.052 -8.244 -0.217 1.00 96.38 100 GLU A O 1
ATOM 770 N N . PHE A 1 101 ? 2.603 -6.948 -1.959 1.00 94.25 101 PHE A N 1
ATOM 771 C CA . PHE A 1 101 ? 1.873 -5.780 -1.459 1.00 94.25 101 PHE A CA 1
ATOM 772 C C . PHE A 1 101 ? 0.355 -5.987 -1.470 1.00 94.25 101 PHE A C 1
ATOM 774 O O . PHE A 1 101 ? -0.291 -5.613 -0.498 1.00 94.25 101 PHE A O 1
ATOM 781 N N . VAL A 1 102 ? -0.214 -6.623 -2.500 1.00 94.81 102 VAL A N 1
ATOM 782 C CA . VAL A 1 102 ? -1.653 -6.956 -2.526 1.00 94.81 102 VAL A CA 1
ATOM 783 C C . VAL A 1 102 ? -2.023 -7.853 -1.342 1.00 94.81 102 VAL A C 1
ATOM 785 O O . VAL A 1 102 ? -2.965 -7.552 -0.614 1.00 94.81 102 VAL A O 1
ATOM 788 N N . LYS A 1 103 ? -1.235 -8.905 -1.074 1.00 94.75 103 LYS A N 1
ATOM 789 C CA . LYS A 1 103 ? -1.438 -9.767 0.106 1.00 94.75 103 LYS A CA 1
ATOM 790 C C . LYS A 1 103 ? -1.372 -8.977 1.418 1.00 94.75 103 LYS A C 1
ATOM 792 O O . LYS A 1 103 ? -2.200 -9.183 2.301 1.00 94.75 103 LYS A O 1
ATOM 797 N N . LEU A 1 104 ? -0.395 -8.076 1.544 1.00 91.31 104 LEU A N 1
ATOM 798 C CA . LEU A 1 104 ? -0.218 -7.240 2.733 1.00 91.31 104 LEU A CA 1
ATOM 799 C C . LEU A 1 104 ? -1.410 -6.295 2.954 1.00 91.31 104 LEU A C 1
ATOM 801 O O . LEU A 1 104 ? -1.877 -6.171 4.085 1.00 91.31 104 LEU A O 1
ATOM 805 N N . ILE A 1 105 ? -1.909 -5.657 1.891 1.00 90.44 105 ILE A N 1
ATOM 806 C CA . ILE A 1 105 ? -3.066 -4.753 1.955 1.00 90.44 105 ILE A CA 1
ATOM 807 C C . ILE A 1 105 ? -4.326 -5.533 2.334 1.00 90.44 105 ILE A C 1
ATOM 809 O O . ILE A 1 105 ? -5.025 -5.123 3.255 1.00 90.44 105 ILE A O 1
ATOM 813 N N . ASN A 1 106 ? -4.568 -6.693 1.720 1.00 90.50 106 ASN A N 1
ATOM 814 C CA . ASN A 1 106 ? -5.712 -7.541 2.068 1.00 90.50 106 ASN A CA 1
ATOM 815 C C . ASN A 1 106 ? -5.661 -7.982 3.538 1.00 90.50 106 ASN A C 1
ATOM 817 O O . ASN A 1 106 ? -6.659 -7.886 4.243 1.00 90.50 106 ASN A O 1
ATOM 821 N N . SER A 1 107 ? -4.478 -8.348 4.047 1.00 88.31 107 SER A N 1
ATOM 822 C CA . SER A 1 107 ? -4.306 -8.649 5.473 1.00 88.31 107 SER A CA 1
ATOM 823 C C . SER A 1 107 ? -4.607 -7.442 6.370 1.00 88.31 107 SER A C 1
ATOM 825 O O . SER A 1 107 ? -5.212 -7.598 7.431 1.00 88.31 107 SER A O 1
ATOM 827 N N . ALA A 1 108 ? -4.216 -6.229 5.966 1.00 86.31 108 ALA A N 1
ATOM 828 C CA . ALA A 1 108 ? -4.575 -5.012 6.691 1.00 86.31 108 ALA A CA 1
ATOM 829 C C . ALA A 1 108 ? -6.092 -4.766 6.667 1.00 86.31 108 ALA A C 1
ATOM 831 O O . ALA A 1 108 ? -6.662 -4.435 7.703 1.00 86.31 108 ALA A O 1
ATOM 832 N N . MET A 1 109 ? -6.753 -4.981 5.529 1.00 85.56 109 MET A N 1
ATOM 833 C CA . MET A 1 109 ? -8.208 -4.859 5.405 1.00 85.56 109 MET A CA 1
ATOM 834 C C . MET A 1 109 ? -8.941 -5.875 6.287 1.00 85.56 109 MET A C 1
ATOM 836 O O . MET A 1 109 ? -9.877 -5.504 6.990 1.00 85.56 109 MET A O 1
ATOM 840 N N . ASP A 1 110 ? -8.489 -7.127 6.333 1.00 85.94 110 ASP A N 1
ATOM 841 C CA . ASP A 1 110 ? -9.094 -8.152 7.189 1.00 85.94 110 ASP A CA 1
ATOM 842 C C . ASP A 1 110 ? -8.906 -7.840 8.679 1.00 85.94 110 ASP A C 1
ATOM 844 O O . ASP A 1 110 ? -9.846 -7.958 9.465 1.00 85.94 110 ASP A O 1
ATOM 848 N N . ASN A 1 111 ? -7.730 -7.335 9.068 1.00 84.44 111 ASN A N 1
ATOM 849 C CA . ASN A 1 111 ? -7.499 -6.845 10.429 1.00 84.44 111 ASN A CA 1
ATOM 850 C C . ASN A 1 111 ? -8.413 -5.656 10.776 1.00 84.44 111 ASN A C 1
ATOM 852 O O . ASN A 1 111 ? -8.797 -5.501 11.935 1.00 84.44 111 ASN A O 1
ATOM 856 N N . ALA A 1 112 ? -8.744 -4.808 9.797 1.00 79.88 112 ALA A N 1
ATOM 857 C CA . ALA A 1 112 ? -9.662 -3.689 9.981 1.00 79.88 112 ALA A CA 1
ATOM 858 C C . ALA A 1 112 ? -11.089 -4.185 10.221 1.00 79.88 112 ALA A C 1
ATOM 860 O O . ALA A 1 112 ? -11.700 -3.800 11.218 1.00 79.88 112 ALA A O 1
ATOM 861 N N . ARG A 1 113 ? -11.565 -5.103 9.367 1.00 79.94 113 ARG A N 1
ATOM 862 C CA . ARG A 1 113 ? -12.885 -5.743 9.487 1.00 79.94 113 ARG A CA 1
ATOM 863 C C . ARG A 1 113 ? -13.061 -6.386 10.861 1.00 79.94 113 ARG A C 1
ATOM 865 O O . ARG A 1 113 ? -14.048 -6.129 11.535 1.00 79.94 113 ARG A O 1
ATOM 872 N N . GLN A 1 114 ? -12.064 -7.145 11.318 1.00 82.19 114 GLN A N 1
ATOM 873 C CA . GLN A 1 114 ? -12.106 -7.812 12.625 1.00 82.19 114 GLN A CA 1
ATOM 874 C C . GLN A 1 114 ? -12.113 -6.843 13.815 1.00 82.19 114 GLN A C 1
ATOM 876 O O . GLN A 1 114 ? -12.689 -7.158 14.852 1.00 82.19 114 GLN A O 1
ATOM 881 N N . ARG A 1 115 ? -11.435 -5.693 13.710 1.00 77.12 115 ARG A N 1
ATOM 882 C CA . ARG A 1 115 ? -11.306 -4.738 14.824 1.00 77.12 115 ARG A CA 1
ATOM 883 C C . ARG A 1 115 ? -12.471 -3.767 14.934 1.00 77.12 115 ARG A C 1
ATOM 885 O O . ARG A 1 115 ? -12.793 -3.360 16.046 1.00 77.12 115 ARG A O 1
ATOM 892 N N . PHE A 1 116 ? -13.037 -3.354 13.804 1.00 71.38 116 PHE A N 1
ATOM 893 C CA . PHE A 1 116 ? -13.970 -2.230 13.751 1.00 71.38 116 PHE A CA 1
ATOM 894 C C . PHE A 1 116 ? -15.363 -2.594 13.231 1.00 71.38 116 PHE A C 1
ATOM 896 O O . PHE A 1 116 ? -16.217 -1.714 13.229 1.00 71.38 116 PHE A O 1
ATOM 903 N N . ASP A 1 117 ? -15.604 -3.849 12.829 1.00 66.88 117 ASP A N 1
ATOM 904 C CA . ASP A 1 117 ? -16.890 -4.3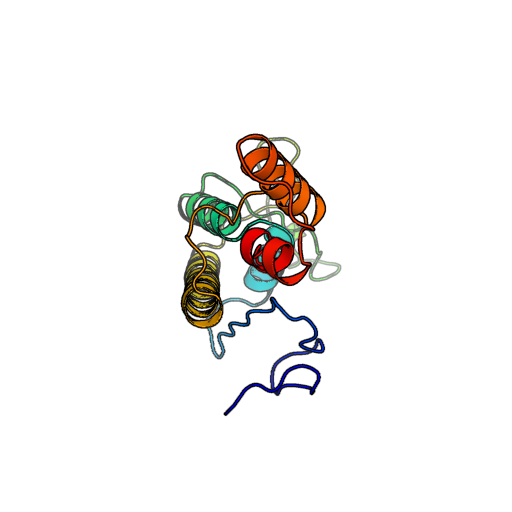15 12.278 1.00 66.88 117 ASP A CA 1
ATOM 905 C C . ASP A 1 117 ? -17.404 -3.405 11.142 1.00 66.88 117 ASP A C 1
ATOM 907 O O . ASP A 1 117 ? -18.579 -3.055 11.043 1.00 66.88 117 ASP A O 1
ATOM 911 N N . THR A 1 118 ? -16.474 -2.921 10.311 1.00 55.69 118 THR A N 1
ATOM 912 C CA . THR A 1 118 ? -16.759 -1.938 9.263 1.00 55.69 118 THR A CA 1
ATOM 913 C C . THR A 1 118 ? -17.185 -2.627 7.962 1.00 55.69 118 THR A C 1
ATOM 915 O O . THR A 1 118 ? -16.465 -3.506 7.470 1.00 55.69 118 THR A O 1
ATOM 918 N N . PRO A 1 119 ? -18.317 -2.228 7.344 1.00 48.72 119 PRO A N 1
ATOM 919 C CA . PRO A 1 119 ? -18.688 -2.719 6.023 1.00 48.72 119 PRO A CA 1
ATOM 920 C C . PRO A 1 119 ? -17.698 -2.221 4.960 1.00 48.72 119 PRO A C 1
ATOM 922 O O . PRO A 1 119 ? -17.206 -1.093 5.004 1.00 48.72 119 PRO A O 1
ATOM 925 N N . THR A 1 120 ? -17.411 -3.081 3.982 1.00 47.44 120 THR 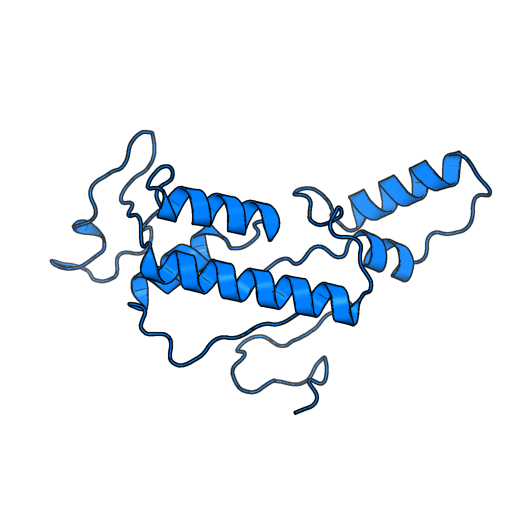A N 1
ATOM 926 C CA . THR A 1 120 ? -16.366 -2.933 2.950 1.00 47.44 120 THR A CA 1
ATOM 927 C C . THR A 1 120 ? -16.490 -1.721 2.031 1.00 47.44 120 THR A C 1
ATOM 929 O O . THR A 1 120 ? -15.549 -1.409 1.310 1.00 47.44 120 THR A O 1
ATOM 932 N N . GLU A 1 121 ? -17.630 -1.044 2.056 1.00 47.25 121 GLU A N 1
ATOM 933 C CA . GLU A 1 121 ? -18.018 0.015 1.121 1.00 47.25 121 GLU 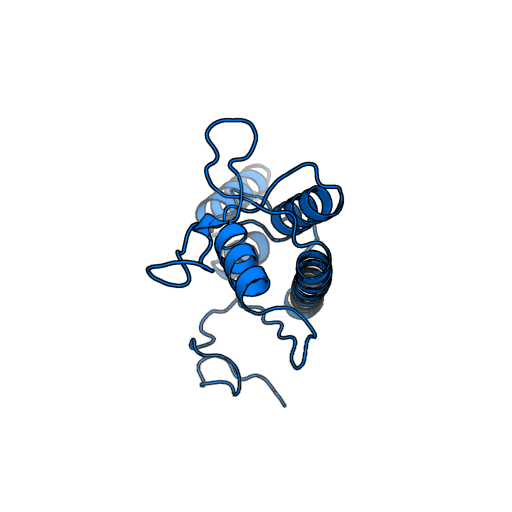A CA 1
ATOM 934 C C . GLU A 1 121 ? -17.465 1.408 1.492 1.00 47.25 121 GLU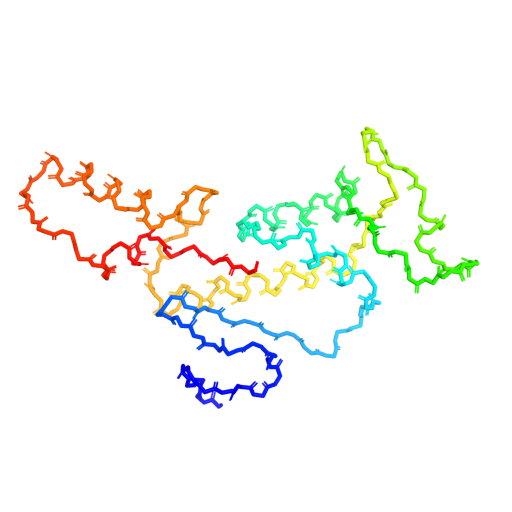 A C 1
ATOM 936 O O . GLU A 1 121 ? -17.629 2.352 0.727 1.00 47.25 121 GLU A O 1
ATOM 941 N N . PHE A 1 122 ? -16.805 1.557 2.650 1.00 44.03 122 PHE A N 1
ATOM 942 C CA . PHE A 1 122 ? -16.382 2.865 3.193 1.00 44.03 122 PHE A CA 1
ATOM 943 C C . PHE A 1 122 ? -14.907 3.221 2.994 1.00 44.03 122 PHE A C 1
ATOM 945 O O . PHE A 1 122 ? -14.452 4.274 3.442 1.00 44.03 122 PHE A O 1
ATOM 952 N N . ILE A 1 123 ? -14.154 2.384 2.288 1.00 45.88 123 ILE A N 1
ATOM 953 C CA . ILE A 1 123 ? -12.816 2.747 1.836 1.00 45.88 123 ILE A CA 1
ATOM 954 C C . ILE A 1 123 ? -13.022 3.389 0.464 1.00 45.88 123 ILE A C 1
ATOM 956 O O . ILE A 1 123 ? -13.005 2.695 -0.548 1.00 45.88 123 ILE A O 1
ATOM 960 N N . ASP A 1 124 ? -13.313 4.692 0.432 1.00 37.41 124 ASP A N 1
ATOM 961 C CA . ASP A 1 124 ? -13.455 5.481 -0.800 1.00 37.41 124 ASP A CA 1
ATOM 962 C C . ASP A 1 124 ? -12.660 6.794 -0.691 1.00 37.41 124 ASP A C 1
ATOM 964 O O . ASP A 1 124 ? -12.474 7.332 0.404 1.00 37.41 124 ASP A O 1
ATOM 968 N N . GLU A 1 125 ? -12.153 7.287 -1.820 1.00 41.00 125 GLU A N 1
ATOM 969 C CA . GLU A 1 125 ? -11.062 8.274 -1.958 1.00 41.00 125 GLU A CA 1
ATOM 970 C C . GLU A 1 125 ? -11.340 9.668 -1.352 1.00 41.00 125 GLU A C 1
ATOM 972 O O . GLU A 1 125 ? -10.461 10.532 -1.347 1.00 41.00 125 GLU A O 1
ATOM 977 N N . SER A 1 126 ? -12.533 9.892 -0.798 1.00 42.12 126 SER A N 1
ATOM 978 C CA . SER A 1 126 ? -12.955 11.167 -0.217 1.00 42.12 126 SER A CA 1
ATOM 979 C C . SER A 1 126 ? -13.354 11.108 1.260 1.00 42.12 126 SER A C 1
ATOM 981 O O . SER A 1 126 ? -13.566 12.169 1.844 1.00 42.12 126 SER A O 1
ATOM 983 N N . PHE A 1 127 ? -13.415 9.933 1.908 1.00 48.66 127 PHE A N 1
ATOM 984 C CA . PHE A 1 127 ? -13.911 9.795 3.290 1.00 48.66 127 PHE A CA 1
ATOM 985 C C . PHE A 1 127 ? -12.943 10.338 4.351 1.00 48.66 127 PHE A C 1
ATOM 987 O O . PHE A 1 127 ? -12.388 9.637 5.194 1.00 48.66 127 PHE A O 1
ATOM 994 N N . SER A 1 128 ? -12.766 11.651 4.337 1.00 56.16 128 SER A N 1
ATOM 995 C CA . SER A 1 128 ? -12.274 12.405 5.470 1.00 56.16 128 SER A CA 1
ATOM 996 C C . SER A 1 128 ? -13.296 12.344 6.608 1.00 56.16 128 SER A C 1
ATOM 998 O O . SER A 1 128 ? -14.492 12.125 6.395 1.00 56.16 128 SER A O 1
ATOM 1000 N N . SER A 1 129 ? -12.850 12.634 7.830 1.00 58.56 129 SER A N 1
ATOM 1001 C CA . SER A 1 129 ? -13.752 12.839 8.970 1.00 58.56 129 SER A CA 1
ATOM 1002 C C . SER A 1 129 ? -14.861 13.859 8.665 1.00 58.56 129 SER A C 1
ATOM 1004 O O . SER A 1 129 ? -15.970 13.724 9.173 1.00 58.56 129 SER A O 1
ATOM 1006 N N . ARG A 1 130 ? -14.607 14.830 7.772 1.00 62.72 130 ARG A N 1
ATOM 1007 C CA . ARG A 1 130 ? -15.609 15.790 7.282 1.00 62.72 130 ARG A CA 1
ATOM 1008 C C . ARG A 1 130 ? -16.657 15.164 6.364 1.00 62.72 130 ARG A C 1
ATOM 1010 O O . ARG A 1 130 ? -17.830 15.498 6.502 1.00 62.72 130 ARG A O 1
ATOM 1017 N N . ASP A 1 131 ? -16.269 14.265 5.467 1.00 62.69 131 ASP A N 1
ATOM 1018 C CA . ASP A 1 131 ? -17.197 13.586 4.551 1.00 62.69 131 ASP A CA 1
ATOM 1019 C C . ASP A 1 131 ? -18.070 12.574 5.299 1.00 62.69 131 ASP A C 1
ATOM 1021 O O . ASP A 1 131 ? -19.282 12.508 5.079 1.00 62.69 131 ASP A O 1
ATOM 1025 N N . ALA A 1 132 ? -17.486 11.854 6.260 1.00 67.06 132 ALA A N 1
ATOM 1026 C CA . ALA A 1 132 ? -18.235 10.991 7.167 1.00 67.06 132 ALA A CA 1
ATOM 1027 C C . ALA A 1 132 ? -19.225 11.785 8.025 1.00 67.06 132 ALA A C 1
ATOM 1029 O O . ALA A 1 132 ? -20.393 11.408 8.145 1.00 67.06 132 ALA A O 1
ATOM 1030 N N . GLU A 1 133 ? -18.797 12.928 8.567 1.00 71.75 133 GLU A N 1
ATOM 1031 C CA . GLU A 1 133 ? -19.683 13.835 9.288 1.00 71.75 133 GLU A CA 1
ATOM 1032 C C . GLU A 1 133 ? -20.803 14.372 8.379 1.00 71.75 133 GLU A C 1
ATOM 1034 O O . GLU A 1 133 ? -21.966 14.392 8.784 1.00 71.75 133 GLU A O 1
ATOM 1039 N N . ALA A 1 134 ? -20.500 14.755 7.136 1.00 75.56 134 ALA A N 1
ATOM 1040 C CA . ALA A 1 134 ? -21.488 15.233 6.170 1.00 75.56 134 ALA A CA 1
ATOM 1041 C C . ALA A 1 134 ? -22.528 14.157 5.815 1.00 75.56 134 ALA A C 1
ATOM 1043 O O . ALA A 1 134 ? -23.728 14.449 5.801 1.00 75.56 134 ALA A O 1
ATOM 1044 N N . ARG A 1 135 ? -22.104 12.906 5.604 1.00 73.00 135 ARG A N 1
ATOM 1045 C CA . ARG A 1 135 ? -23.001 11.764 5.359 1.00 73.00 135 ARG A CA 1
ATOM 1046 C C . ARG A 1 135 ? -23.868 11.439 6.573 1.00 73.00 135 ARG A C 1
ATOM 1048 O O . ARG A 1 135 ? -25.079 11.287 6.420 1.00 73.00 135 ARG A O 1
ATOM 1055 N N . LEU A 1 136 ? -23.303 11.430 7.783 1.00 75.50 136 LEU A N 1
ATOM 1056 C CA . LEU A 1 136 ? -24.072 11.262 9.025 1.00 75.50 136 LEU A CA 1
ATOM 1057 C C . LEU A 1 136 ? -25.104 12.380 9.203 1.00 75.50 136 LEU A C 1
ATOM 1059 O O . LEU A 1 136 ? -26.246 12.115 9.586 1.00 75.50 136 LEU A O 1
ATOM 1063 N N . ARG A 1 137 ? -24.745 13.627 8.871 1.00 79.75 137 ARG A N 1
ATOM 1064 C CA . ARG A 1 137 ? -25.687 14.759 8.854 1.00 79.75 137 ARG A CA 1
ATOM 1065 C C . ARG A 1 137 ? -26.801 14.552 7.830 1.00 79.75 137 ARG A C 1
ATOM 1067 O O . ARG A 1 137 ? -27.952 14.838 8.150 1.00 79.75 137 ARG A O 1
ATOM 1074 N N . GLN A 1 138 ? -26.494 14.058 6.629 1.00 79.88 138 GLN A N 1
ATOM 1075 C CA . GLN A 1 138 ? -27.494 13.765 5.595 1.00 79.88 138 GLN A CA 1
ATOM 1076 C C . GLN A 1 138 ? -28.442 12.632 6.009 1.00 79.88 138 GLN A C 1
ATOM 1078 O O . GLN A 1 138 ? -29.653 12.826 5.971 1.00 79.88 138 GLN A O 1
ATOM 1083 N N . MET A 1 139 ? -27.928 11.498 6.492 1.00 74.19 139 MET A N 1
ATOM 1084 C CA . MET A 1 139 ? -28.749 10.378 6.979 1.00 74.19 139 MET A CA 1
ATOM 1085 C C . MET A 1 139 ? -29.675 10.809 8.125 1.00 74.19 139 MET A C 1
ATOM 1087 O O . MET A 1 139 ? -30.843 10.431 8.177 1.00 74.19 139 MET A O 1
ATOM 1091 N N . ARG A 1 140 ? -29.188 11.677 9.020 1.00 76.69 140 ARG A N 1
ATOM 1092 C CA . ARG A 1 140 ? -29.976 12.215 10.140 1.00 76.69 140 ARG A CA 1
ATOM 1093 C C . ARG A 1 140 ? -30.958 13.307 9.747 1.00 76.69 140 ARG A C 1
ATOM 1095 O O . ARG A 1 140 ? -31.858 13.585 10.532 1.00 76.69 140 ARG A O 1
ATOM 1102 N N . ARG A 1 141 ? -30.829 13.926 8.568 1.00 70.81 141 ARG A N 1
ATOM 1103 C CA . ARG A 1 141 ? -31.842 14.869 8.058 1.00 70.81 141 ARG A CA 1
ATOM 1104 C C . ARG A 1 141 ? -33.171 14.175 7.770 1.00 70.81 141 ARG A C 1
ATOM 1106 O O . ARG A 1 141 ? -34.196 14.828 7.912 1.00 70.81 141 ARG A O 1
ATOM 1113 N N . ALA A 1 142 ? -33.147 12.886 7.429 1.00 70.50 142 ALA A N 1
ATOM 1114 C CA . ALA A 1 142 ? -34.344 12.069 7.243 1.00 70.50 142 ALA A CA 1
ATOM 1115 C C . ALA A 1 142 ? -34.978 11.589 8.570 1.00 70.50 142 ALA A C 1
ATOM 1117 O O . ALA A 1 142 ? -36.068 11.029 8.552 1.00 70.50 142 ALA A O 1
ATOM 1118 N N . GLY A 1 143 ? -34.322 11.806 9.722 1.00 66.38 143 GLY A N 1
ATOM 1119 C CA . GLY A 1 143 ? -34.760 11.309 11.031 1.00 66.38 143 GLY A CA 1
ATOM 1120 C C . GLY A 1 143 ? -34.567 12.308 12.181 1.00 66.38 143 GLY A C 1
ATOM 1121 O O . GLY A 1 143 ? -34.469 13.520 11.988 1.00 66.38 143 GLY A O 1
ATOM 1122 N N . ARG A 1 144 ? -34.529 11.811 13.426 1.00 59.84 144 ARG A N 1
ATOM 1123 C CA . ARG A 1 144 ? -34.396 12.657 14.627 1.00 59.84 144 ARG A CA 1
ATOM 1124 C C . ARG A 1 144 ? -32.965 13.191 14.759 1.00 59.84 144 ARG A C 1
ATOM 1126 O O . ARG A 1 144 ? -32.011 12.423 14.880 1.00 59.84 144 ARG A O 1
ATOM 1133 N N . ARG A 1 145 ? -32.817 14.518 14.793 1.00 62.56 145 ARG A N 1
ATOM 1134 C CA . ARG A 1 145 ? -31.519 15.203 14.920 1.00 62.56 145 ARG A CA 1
ATOM 1135 C C . ARG A 1 145 ? -30.914 14.987 16.312 1.00 62.56 145 ARG A C 1
ATOM 1137 O O . ARG A 1 145 ? -31.254 15.693 17.256 1.00 62.56 145 ARG A O 1
ATOM 1144 N N . LYS A 1 146 ? -30.005 14.019 16.435 1.00 73.62 146 LYS A N 1
ATOM 1145 C CA . LYS A 1 146 ? -29.078 13.884 17.571 1.00 73.62 146 LYS A CA 1
ATOM 1146 C C . LYS A 1 146 ? -27.701 14.439 17.207 1.00 73.62 146 LYS A C 1
ATOM 1148 O O . LYS A 1 146 ? -27.320 14.430 16.031 1.00 73.62 146 LYS A O 1
ATOM 1153 N N . LYS A 1 147 ? -26.958 14.893 18.224 1.00 76.50 147 LYS A N 1
ATOM 1154 C CA . LYS A 1 147 ? -25.548 15.285 18.092 1.00 76.50 147 LYS A CA 1
ATOM 1155 C C . LYS A 1 147 ? -24.758 14.114 17.502 1.00 76.50 147 LYS A C 1
ATOM 1157 O O . LYS A 1 147 ? -24.999 12.969 17.872 1.00 76.50 147 LYS A O 1
ATOM 1162 N N . ILE A 1 148 ? -23.918 14.401 16.513 1.00 75.81 148 ILE A N 1
ATOM 1163 C CA . ILE A 1 148 ? -23.040 13.399 15.908 1.00 75.81 148 ILE A CA 1
ATOM 1164 C C . ILE A 1 148 ? -21.838 13.249 16.821 1.00 75.81 148 ILE A C 1
ATOM 1166 O O . ILE A 1 148 ? -21.162 14.240 17.111 1.00 75.81 148 ILE A O 1
ATOM 1170 N N . ASP A 1 149 ? -21.607 12.025 17.277 1.00 77.31 149 ASP A N 1
ATOM 1171 C CA . ASP A 1 149 ? -20.467 11.728 18.125 1.00 77.31 149 ASP A CA 1
ATOM 1172 C C . ASP A 1 149 ? -19.244 11.413 17.272 1.00 77.31 149 ASP A C 1
ATOM 1174 O O . ASP A 1 149 ? -19.330 10.840 16.182 1.00 77.31 149 ASP A O 1
ATOM 1178 N N . LYS A 1 150 ? -18.067 11.773 17.791 1.00 65.00 150 LYS A N 1
ATOM 1179 C CA . LYS A 1 150 ? -16.796 11.512 17.112 1.00 65.00 150 LYS A CA 1
ATOM 1180 C C . LYS A 1 150 ? -16.602 10.019 16.843 1.00 65.00 150 LYS A C 1
ATOM 1182 O O . LYS A 1 150 ? -16.100 9.670 15.792 1.00 65.00 150 LYS A O 1
ATOM 1187 N N . THR A 1 151 ? -17.086 9.150 17.727 1.00 67.25 151 THR A N 1
ATOM 1188 C CA . THR A 1 151 ? -17.068 7.690 17.556 1.00 67.25 151 THR A CA 1
ATOM 1189 C C . THR A 1 151 ? -17.881 7.214 16.351 1.00 67.25 151 THR A C 1
ATOM 1191 O O . THR A 1 151 ? -17.517 6.225 15.727 1.00 67.25 151 THR A O 1
ATOM 1194 N N . GLU A 1 152 ? -18.964 7.902 15.992 1.00 66.50 152 GLU A N 1
ATOM 1195 C CA . GLU A 1 152 ? -19.779 7.571 14.819 1.00 66.50 152 GLU A CA 1
ATOM 1196 C C . GLU A 1 152 ? -19.122 8.065 13.534 1.00 66.50 152 GLU A C 1
ATOM 1198 O O . GLU A 1 152 ? -19.102 7.337 12.544 1.00 66.50 152 GLU A O 1
ATOM 1203 N N . ILE A 1 153 ? -18.540 9.271 13.569 1.00 68.31 153 ILE A N 1
ATOM 1204 C CA . ILE A 1 153 ? -17.705 9.795 12.479 1.00 68.31 153 ILE A CA 1
ATOM 1205 C C . ILE A 1 153 ? -16.537 8.845 12.249 1.00 68.31 153 ILE A C 1
ATOM 1207 O O . ILE A 1 153 ? -16.290 8.460 11.120 1.00 68.31 153 ILE A O 1
ATOM 1211 N N . ASP A 1 154 ? -15.873 8.419 13.316 1.00 59.62 154 ASP A N 1
ATOM 1212 C CA . ASP A 1 154 ? -14.713 7.538 13.299 1.00 59.62 154 ASP A CA 1
ATOM 1213 C C . ASP A 1 154 ? -15.062 6.125 12.793 1.00 59.62 154 ASP A C 1
ATOM 1215 O O . ASP A 1 154 ? -14.276 5.548 12.047 1.00 59.62 154 ASP A O 1
ATOM 1219 N N . ARG A 1 155 ? -16.245 5.583 13.127 1.00 61.72 155 ARG A N 1
ATOM 1220 C CA . ARG A 1 155 ? -16.753 4.313 12.561 1.00 61.72 155 ARG A CA 1
ATOM 1221 C C . ARG A 1 155 ? -17.010 4.408 11.060 1.00 61.72 155 ARG A C 1
ATOM 1223 O O . ARG A 1 155 ? -16.772 3.447 10.338 1.00 61.72 155 ARG A O 1
ATOM 1230 N N . LEU A 1 156 ? -17.516 5.550 10.603 1.00 60.94 156 LEU A N 1
ATOM 1231 C CA . LEU A 1 156 ? -17.928 5.758 9.215 1.00 60.94 156 LEU A CA 1
ATOM 1232 C C . LEU A 1 156 ? -16.769 6.257 8.329 1.00 60.94 156 LEU A C 1
ATOM 1234 O O . LEU A 1 156 ? -16.731 5.967 7.141 1.00 60.94 156 LEU A O 1
ATOM 1238 N N . ALA A 1 157 ? -15.796 6.950 8.925 1.00 55.94 157 ALA A N 1
ATOM 1239 C CA . ALA A 1 157 ? -14.543 7.422 8.335 1.00 55.94 157 ALA A CA 1
ATOM 1240 C C . ALA A 1 157 ? -13.391 6.430 8.525 1.00 55.94 157 ALA A C 1
ATOM 1242 O O . ALA A 1 157 ? -12.232 6.844 8.480 1.00 55.94 157 ALA A O 1
ATOM 1243 N N . ALA A 1 158 ? -13.670 5.154 8.806 1.00 56.28 158 ALA A N 1
ATOM 1244 C CA . ALA A 1 158 ? -12.650 4.123 8.955 1.00 56.28 158 ALA A CA 1
ATOM 1245 C C . ALA A 1 158 ? -11.982 3.826 7.595 1.00 56.28 158 ALA A C 1
ATOM 1247 O O . ALA A 1 158 ? -12.161 2.771 6.993 1.00 56.28 158 ALA A O 1
ATOM 1248 N N . ALA A 1 159 ? -11.210 4.796 7.112 1.00 48.94 159 ALA A N 1
ATOM 1249 C CA . ALA A 1 159 ? -10.411 4.774 5.909 1.00 48.94 159 ALA A CA 1
ATOM 1250 C C . ALA A 1 159 ? -8.947 4.599 6.328 1.00 48.94 159 ALA A C 1
ATOM 1252 O O . ALA A 1 159 ? -8.337 5.450 6.978 1.00 48.94 159 ALA A O 1
ATOM 1253 N N . LEU A 1 160 ? -8.401 3.440 5.976 1.00 43.44 160 LEU A N 1
ATOM 1254 C CA . LEU A 1 160 ? -7.009 3.057 6.175 1.00 43.44 160 LEU A CA 1
ATOM 1255 C C . LEU A 1 160 ? -6.115 3.926 5.268 1.00 43.44 160 LEU A C 1
ATOM 1257 O O . LEU A 1 160 ? -5.872 3.580 4.116 1.00 43.44 160 LEU A O 1
ATOM 1261 N N . LEU A 1 161 ? -5.634 5.063 5.777 1.00 34.91 161 LEU A N 1
ATOM 1262 C CA . LEU A 1 161 ? -4.482 5.754 5.194 1.00 34.91 161 LEU A CA 1
ATOM 1263 C C . LEU A 1 161 ? -3.212 5.013 5.633 1.00 34.91 161 LEU A C 1
ATOM 1265 O O . LEU A 1 161 ? -2.834 5.069 6.804 1.00 34.91 161 LEU A O 1
ATOM 1269 N N . VAL A 1 162 ? -2.576 4.310 4.693 1.00 39.91 162 VAL A N 1
ATOM 1270 C CA . VAL A 1 162 ? -1.193 3.809 4.821 1.00 39.91 162 VAL A CA 1
ATOM 1271 C C . VAL A 1 162 ? -0.209 4.829 4.248 1.00 39.91 162 VAL A C 1
ATOM 1273 O O . VAL A 1 162 ? -0.472 5.388 3.153 1.00 39.91 162 VAL A O 1
#

Radius of gyration: 19.12 Å; chains: 1; bounding box: 61×28×45 Å

Secondary structure (DSSP, 8-state):
----TTS--TT-SS----TT-------S--S-HHHHHHHHHHHTTS-HHHHHHHHHHHHTTSSPEE--S-SSSSTTSGGGSPB-SSS--BEE--HHHHHHHHHHHHHHHHHHHHHH---GGG--TT--HHHHHHHHHHHHHTS--PPPPHHHHHHHT-----

Foldseek 3Di:
DDDDAQDDDPPDPDGRHDPLDFDFDDPPQPDDVLVLVLLCVQCFLPFLVVSLVQLVCLLVVNDWGANPDFPDDDPPTLVPACADPDPGGGTHRRNSSSVVVNVRSVVRVVRSCVPQVADPPQRDNPLDLVVLVVVVVVVCVVHPDDDDDSSSSCSSSSTDRD